Protein AF-A0A7W8A5S2-F1 (afdb_monomer)

Sequence (137 aa):
MKRVAIAGLMVAAGLVSSSSPATADAGGPKYGCAVGDICFYEDSGLTKKISTGQTGNWSGSGTYSATRAVFNNGTMGGFDHVNLTIRYTWENQVMEDTICVHVAEPRKAWLGIARFDFPLDPIRVQWVPADTVGCDV

Organism: NCBI:txid714136

Mean predicted aligned error: 11.17 Å

Solvent-accessible surface area (backbone atoms only — not comparable to full-atom values): 8046 Å² total; per-residue (Å²): 140,84,83,90,86,85,87,79,85,84,81,81,82,78,82,76,80,78,74,72,80,81,66,74,61,39,56,59,65,52,78,90,29,50,64,32,25,31,28,34,9,61,32,67,81,49,79,46,73,70,44,70,45,68,81,59,68,46,73,58,72,72,80,44,56,50,25,11,21,37,39,25,30,35,65,54,92,68,45,44,33,27,44,38,29,34,35,40,76,55,96,93,37,83,46,74,51,74,46,75,32,27,41,18,36,66,90,42,50,70,54,5,49,44,73,45,99,57,64,27,29,49,34,32,38,37,76,37,49,63,86,60,87,81,74,84,128

Structure (mmCIF, N/CA/C/O backbone):
data_AF-A0A7W8A5S2-F1
#
_entry.id   AF-A0A7W8A5S2-F1
#
loop_
_atom_site.group_PDB
_atom_site.id
_atom_site.type_symbol
_atom_site.label_atom_id
_atom_site.label_alt_id
_atom_site.label_comp_id
_atom_site.label_asym_id
_atom_site.label_entity_id
_atom_site.label_seq_id
_atom_site.pdbx_PDB_ins_code
_atom_site.Cartn_x
_atom_site.Cartn_y
_atom_site.Cartn_z
_atom_site.occupancy
_atom_site.B_iso_or_equiv
_atom_site.auth_seq_id
_atom_site.auth_comp_id
_atom_site.auth_asym_id
_atom_site.auth_atom_id
_atom_site.pdbx_PDB_model_num
ATOM 1 N N . MET A 1 1 ? 71.236 8.153 -42.869 1.00 41.09 1 MET A N 1
ATOM 2 C CA . MET A 1 1 ? 70.527 9.179 -42.063 1.00 41.09 1 MET A CA 1
ATOM 3 C C . MET A 1 1 ? 69.293 9.546 -42.882 1.00 41.09 1 MET A C 1
ATOM 5 O O . MET A 1 1 ? 69.484 9.882 -44.032 1.00 41.09 1 MET A O 1
ATOM 9 N N . LYS A 1 2 ? 68.029 9.353 -42.505 1.00 41.25 2 LYS A N 1
ATOM 10 C CA . LYS A 1 2 ? 67.305 9.615 -41.255 1.00 41.25 2 LYS A CA 1
ATOM 11 C C . LYS A 1 2 ? 65.993 8.798 -41.357 1.00 41.25 2 LYS A C 1
ATOM 13 O O . LYS A 1 2 ? 65.378 8.802 -42.418 1.00 41.25 2 LYS A O 1
ATOM 18 N N . ARG A 1 3 ? 65.602 8.059 -40.316 1.00 41.94 3 ARG A N 1
ATOM 19 C CA . ARG A 1 3 ? 64.270 7.426 -40.193 1.00 41.94 3 ARG A CA 1
ATOM 20 C C . ARG A 1 3 ? 63.415 8.260 -39.221 1.00 41.94 3 ARG A C 1
ATOM 22 O O . ARG A 1 3 ? 63.998 8.956 -38.393 1.00 41.94 3 ARG A O 1
ATOM 29 N N . VAL A 1 4 ? 62.094 8.015 -39.248 1.00 43.66 4 VAL A N 1
ATOM 30 C CA . VAL A 1 4 ? 61.073 8.302 -38.198 1.00 43.66 4 VAL A CA 1
ATOM 31 C C . VAL A 1 4 ? 60.447 9.719 -38.306 1.00 43.66 4 VAL A C 1
ATOM 33 O O . VAL A 1 4 ? 61.173 10.663 -38.583 1.00 43.66 4 VAL A O 1
ATOM 36 N N . ALA A 1 5 ? 59.130 9.975 -38.180 1.00 44.97 5 ALA A N 1
ATOM 37 C CA . ALA A 1 5 ? 58.022 9.256 -37.526 1.00 44.97 5 ALA A CA 1
ATOM 38 C C . ALA A 1 5 ? 56.652 9.499 -38.211 1.00 44.97 5 ALA A C 1
ATOM 40 O O . ALA A 1 5 ? 56.378 10.611 -38.653 1.00 44.97 5 ALA A O 1
ATOM 41 N N . ILE A 1 6 ? 55.765 8.497 -38.189 1.00 50.41 6 ILE A N 1
ATOM 42 C CA . ILE A 1 6 ? 54.306 8.654 -38.331 1.00 50.41 6 ILE A CA 1
ATOM 43 C C . ILE A 1 6 ? 53.724 8.309 -36.955 1.00 50.41 6 ILE A C 1
ATOM 45 O O . ILE A 1 6 ? 53.892 7.180 -36.496 1.00 50.41 6 ILE A O 1
ATOM 49 N N . ALA A 1 7 ? 53.106 9.274 -36.272 1.00 48.41 7 ALA A N 1
ATOM 50 C CA . ALA A 1 7 ? 52.432 9.050 -34.993 1.00 48.41 7 ALA A CA 1
ATOM 51 C C . ALA A 1 7 ? 50.953 8.737 -35.255 1.00 48.41 7 ALA A C 1
ATOM 53 O O . ALA A 1 7 ? 50.221 9.561 -35.801 1.00 48.41 7 ALA A O 1
ATOM 54 N N . GLY A 1 8 ? 50.557 7.510 -34.916 1.00 38.78 8 GLY A N 1
ATOM 55 C CA . GLY A 1 8 ? 49.206 6.988 -35.079 1.00 38.78 8 GLY A CA 1
ATOM 56 C C . GLY A 1 8 ? 48.214 7.583 -34.080 1.00 38.78 8 GLY A C 1
ATOM 57 O O . GLY A 1 8 ? 48.516 7.763 -32.902 1.00 38.78 8 GLY A O 1
ATOM 58 N N . LEU A 1 9 ? 47.014 7.857 -34.584 1.00 44.72 9 LEU A N 1
ATOM 59 C CA . LEU A 1 9 ? 45.835 8.274 -33.838 1.00 44.72 9 LEU A CA 1
ATOM 60 C C . LEU A 1 9 ? 45.235 7.040 -33.136 1.00 44.72 9 LEU A C 1
ATOM 62 O O . LEU A 1 9 ? 44.744 6.134 -33.806 1.00 44.72 9 LEU A O 1
ATOM 66 N N . MET A 1 10 ? 45.282 6.977 -31.803 1.00 49.84 10 MET A N 1
ATOM 67 C CA . MET A 1 10 ? 44.541 5.967 -31.039 1.00 49.84 10 MET A CA 1
ATOM 68 C C . MET A 1 10 ? 43.128 6.482 -30.755 1.00 49.84 10 MET A C 1
ATOM 70 O O . MET A 1 10 ? 42.952 7.440 -30.005 1.00 49.84 10 MET A O 1
ATOM 74 N N . VAL A 1 11 ? 42.122 5.840 -31.350 1.00 49.22 11 VAL A N 1
ATOM 75 C CA . VAL A 1 11 ? 40.709 6.025 -30.996 1.00 49.22 11 VAL A CA 1
ATOM 76 C C . VAL A 1 11 ? 40.401 5.079 -29.837 1.00 49.22 11 VAL A C 1
ATOM 78 O O . VAL A 1 11 ? 40.373 3.863 -30.012 1.00 49.22 11 VAL A O 1
ATOM 81 N N . ALA A 1 12 ? 40.200 5.632 -28.642 1.00 48.69 12 ALA A N 1
ATOM 82 C CA . ALA A 1 12 ? 39.713 4.880 -27.493 1.00 48.69 12 ALA A CA 1
ATOM 83 C C . ALA A 1 12 ? 38.215 4.590 -27.684 1.00 48.69 12 ALA A C 1
ATOM 85 O O . ALA A 1 12 ? 37.376 5.477 -27.538 1.00 48.69 12 ALA A O 1
ATOM 86 N N . ALA A 1 13 ? 37.878 3.349 -28.035 1.00 49.62 13 ALA A N 1
ATOM 87 C CA . ALA A 1 13 ? 36.503 2.867 -28.017 1.00 49.62 13 ALA A CA 1
ATOM 88 C C . ALA A 1 13 ? 36.077 2.645 -26.556 1.00 49.62 13 ALA A C 1
ATOM 90 O O . ALA A 1 13 ? 36.429 1.643 -25.936 1.00 49.62 13 ALA A O 1
ATOM 91 N N . GLY A 1 14 ? 35.354 3.614 -25.994 1.00 44.25 14 GLY A N 1
ATOM 92 C CA . GLY A 1 14 ? 34.689 3.470 -24.704 1.00 44.25 14 GLY A CA 1
ATOM 93 C C . GLY A 1 14 ? 33.531 2.482 -24.821 1.00 44.25 14 GLY A C 1
ATOM 94 O O . GLY A 1 14 ? 32.529 2.769 -25.473 1.00 44.25 14 GLY A O 1
ATOM 95 N N . LEU A 1 15 ? 33.669 1.317 -24.191 1.00 46.59 15 LEU A N 1
ATOM 96 C CA . LEU A 1 15 ? 32.566 0.391 -23.953 1.00 46.59 15 LEU A CA 1
ATOM 97 C C . LEU A 1 15 ? 31.647 1.014 -22.895 1.00 46.59 15 LEU A C 1
ATOM 99 O O . LEU A 1 15 ? 31.882 0.888 -21.696 1.00 46.59 15 LEU A O 1
ATOM 103 N N . VAL A 1 16 ? 30.608 1.720 -23.338 1.00 50.06 16 VAL A N 1
ATOM 104 C CA . VAL A 1 16 ? 29.460 2.037 -22.486 1.00 50.06 16 VAL A CA 1
ATOM 105 C C . VAL A 1 16 ? 28.681 0.744 -22.265 1.00 50.06 16 VAL A C 1
ATOM 107 O O . VAL A 1 16 ? 27.930 0.297 -23.128 1.00 50.06 16 VAL A O 1
ATOM 110 N N . SER A 1 17 ? 28.900 0.109 -21.115 1.00 45.59 17 SER A N 1
ATOM 111 C CA . SER A 1 17 ? 28.047 -0.973 -20.630 1.00 45.59 17 SER A CA 1
ATOM 112 C C . SER A 1 17 ? 26.656 -0.404 -20.357 1.00 45.59 17 SER A C 1
ATOM 114 O O . SER A 1 17 ? 26.400 0.162 -19.298 1.00 45.59 17 SER A O 1
ATOM 116 N N . SER A 1 18 ? 25.753 -0.532 -21.325 1.00 44.47 18 SER A N 1
ATOM 117 C CA . SER A 1 18 ? 24.321 -0.321 -21.145 1.00 44.47 18 SER A CA 1
ATOM 118 C C . SER A 1 18 ? 23.756 -1.473 -20.314 1.00 44.47 18 SER A C 1
ATOM 120 O O . SER A 1 18 ? 23.190 -2.433 -20.836 1.00 44.47 18 SER A O 1
ATOM 122 N N . SER A 1 19 ? 23.926 -1.404 -18.993 1.00 44.34 19 SER A N 1
ATOM 123 C CA . SER A 1 19 ? 23.141 -2.230 -18.080 1.00 44.34 19 SER A CA 1
ATOM 124 C C . SER A 1 19 ? 21.678 -1.845 -18.271 1.00 44.34 19 SER A C 1
ATOM 126 O O . SER A 1 19 ? 21.259 -0.757 -17.879 1.00 44.34 19 SER A O 1
ATOM 128 N N . SER A 1 20 ? 20.913 -2.711 -18.935 1.00 38.09 20 SER A N 1
ATOM 129 C CA . SER A 1 20 ? 19.458 -2.580 -18.971 1.00 38.09 20 SER A CA 1
ATOM 130 C C . SER A 1 20 ? 18.965 -2.553 -17.522 1.00 38.09 20 SER A C 1
ATOM 132 O O . SER A 1 20 ? 19.416 -3.402 -16.746 1.00 38.09 20 SER A O 1
ATOM 134 N N . PRO A 1 21 ? 18.101 -1.602 -17.118 1.00 43.72 21 PRO A N 1
ATOM 135 C CA . PRO A 1 21 ? 17.512 -1.656 -15.792 1.00 43.72 21 PRO A CA 1
ATOM 136 C C . PRO A 1 21 ? 16.778 -2.989 -15.697 1.00 43.72 21 PRO A C 1
ATOM 138 O O . PRO A 1 21 ? 15.916 -3.292 -16.524 1.00 43.72 21 PRO A O 1
ATOM 141 N N . ALA A 1 22 ? 17.182 -3.821 -14.741 1.00 43.78 22 ALA A N 1
ATOM 142 C CA . ALA A 1 22 ? 16.455 -5.032 -14.424 1.00 43.78 22 ALA A CA 1
ATOM 143 C C . ALA A 1 22 ? 15.068 -4.592 -13.954 1.00 43.78 22 ALA A C 1
ATOM 145 O O . ALA A 1 22 ? 14.896 -4.143 -12.825 1.00 43.78 22 ALA A O 1
ATOM 146 N N . THR A 1 23 ? 14.076 -4.656 -14.837 1.00 50.50 23 THR A N 1
ATOM 147 C CA . THR A 1 23 ? 12.683 -4.587 -14.420 1.00 50.50 23 THR A CA 1
ATOM 148 C C . THR A 1 23 ? 12.451 -5.810 -13.554 1.00 50.50 23 THR A C 1
ATOM 150 O O . THR A 1 23 ? 12.497 -6.934 -14.057 1.00 50.50 23 THR A O 1
ATOM 153 N N . ALA A 1 24 ? 12.287 -5.597 -12.249 1.00 52.16 24 ALA A N 1
ATOM 154 C CA . ALA A 1 24 ? 11.815 -6.626 -11.343 1.00 52.16 24 ALA A CA 1
ATOM 155 C C . ALA A 1 24 ? 10.491 -7.155 -11.911 1.00 52.16 24 ALA A C 1
ATOM 157 O O . ALA A 1 24 ? 9.485 -6.450 -11.933 1.00 52.16 24 ALA A O 1
ATOM 158 N N . ASP A 1 25 ? 10.524 -8.365 -12.464 1.00 51.75 25 ASP A N 1
ATOM 159 C CA . ASP A 1 25 ? 9.326 -9.071 -12.896 1.00 51.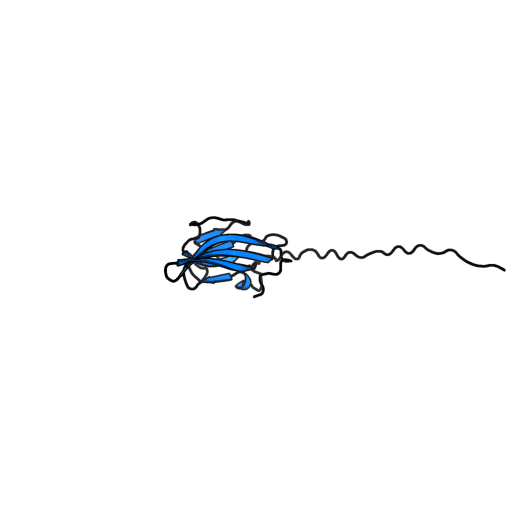75 25 ASP A CA 1
ATOM 160 C C . ASP A 1 25 ? 8.514 -9.345 -11.629 1.00 51.75 25 ASP A C 1
ATOM 162 O O . ASP A 1 25 ? 8.929 -10.148 -10.795 1.00 51.75 25 ASP A O 1
ATOM 166 N N . ALA A 1 26 ? 7.417 -8.620 -11.410 1.00 56.50 26 ALA A N 1
ATOM 167 C CA . ALA A 1 26 ? 6.508 -8.925 -10.314 1.00 56.50 26 ALA A CA 1
ATOM 168 C C . ALA A 1 26 ? 5.936 -10.317 -10.594 1.00 56.50 26 ALA A C 1
ATOM 170 O O . ALA A 1 26 ? 5.205 -10.517 -11.563 1.00 56.50 26 ALA A O 1
ATOM 171 N N . GLY A 1 27 ? 6.354 -11.309 -9.806 1.00 63.84 27 GLY A N 1
ATOM 172 C CA . GLY A 1 27 ? 6.099 -12.716 -10.105 1.00 63.84 27 GLY A CA 1
ATOM 173 C C . GLY A 1 27 ? 4.615 -13.070 -10.034 1.00 63.84 27 GLY A C 1
ATOM 174 O O . GLY A 1 27 ? 4.170 -13.571 -9.009 1.00 63.84 27 GLY A O 1
ATOM 175 N N . GLY A 1 28 ? 3.877 -12.859 -11.124 1.00 78.75 28 GLY A N 1
ATOM 176 C CA . GLY A 1 28 ? 2.462 -13.191 -11.289 1.00 78.75 28 GLY A CA 1
ATOM 177 C C . GLY A 1 28 ? 1.500 -12.558 -10.265 1.00 78.75 28 GLY A C 1
ATOM 178 O O . GLY A 1 28 ? 1.902 -11.839 -9.348 1.00 78.75 28 GLY A O 1
ATOM 179 N N . PRO A 1 29 ? 0.186 -12.814 -10.398 1.00 86.44 29 PRO A N 1
ATOM 180 C CA . PRO A 1 29 ? -0.785 -12.422 -9.382 1.00 86.44 29 PRO A CA 1
ATOM 181 C C . PRO A 1 29 ? -0.547 -13.165 -8.059 1.00 86.44 29 PRO A C 1
ATOM 183 O O . PRO A 1 29 ? -0.413 -14.392 -8.047 1.00 86.44 29 PRO A O 1
ATOM 186 N N . LYS A 1 30 ? -0.548 -12.445 -6.932 1.00 88.88 30 LYS A N 1
ATOM 187 C CA . LYS A 1 30 ? -0.430 -13.022 -5.578 1.00 88.88 30 LYS A CA 1
ATOM 188 C C . LYS A 1 30 ? -1.432 -12.375 -4.633 1.00 88.88 30 LYS A C 1
ATOM 190 O O . LYS A 1 30 ? -1.713 -11.190 -4.753 1.00 88.88 30 LYS A O 1
ATOM 195 N N . TYR A 1 31 ? -1.988 -13.158 -3.707 1.00 91.06 31 TYR A N 1
ATOM 196 C CA . TYR A 1 31 ? -2.977 -12.689 -2.718 1.00 91.06 31 TYR A CA 1
ATOM 197 C C . TYR A 1 31 ? -4.230 -12.035 -3.338 1.00 91.06 31 TYR A C 1
ATOM 199 O O . TYR A 1 31 ? -4.863 -11.167 -2.750 1.00 91.06 31 TYR A O 1
ATOM 207 N N . GLY A 1 32 ? -4.587 -12.419 -4.569 1.00 89.75 32 GLY A N 1
ATOM 208 C CA . GLY A 1 32 ? -5.667 -11.764 -5.316 1.00 89.75 32 GLY A CA 1
ATOM 209 C C . GLY A 1 32 ? -5.320 -10.352 -5.808 1.00 89.75 32 GLY A C 1
ATOM 210 O O . GLY A 1 32 ? -6.213 -9.629 -6.255 1.00 89.75 32 GLY A O 1
ATOM 211 N N . CYS A 1 33 ? -4.049 -9.955 -5.743 1.00 90.31 33 CYS A N 1
ATOM 212 C CA . CYS A 1 33 ? -3.513 -8.727 -6.314 1.00 90.31 33 CYS A CA 1
ATOM 213 C C . CYS A 1 33 ? -2.967 -8.985 -7.717 1.00 90.31 33 CYS A C 1
ATOM 215 O O . CYS A 1 33 ? -2.134 -9.880 -7.896 1.00 90.31 33 CYS A O 1
ATOM 217 N N . ALA A 1 34 ? -3.445 -8.238 -8.714 1.00 89.00 34 ALA A N 1
ATOM 218 C CA . ALA A 1 34 ? -2.950 -8.375 -10.078 1.00 89.00 34 ALA A CA 1
ATOM 219 C C . ALA A 1 34 ? -1.527 -7.815 -10.191 1.00 89.00 34 ALA A C 1
ATOM 221 O O . 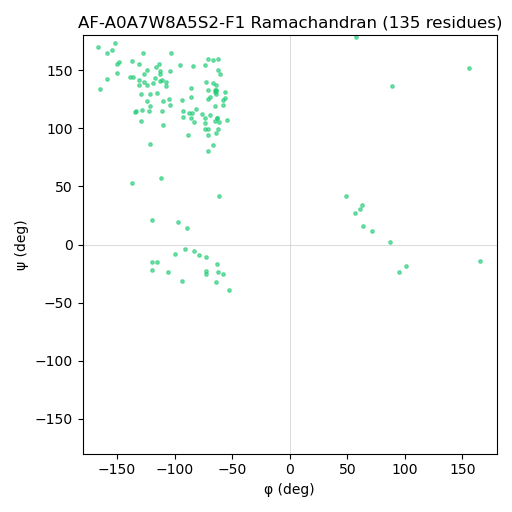ALA A 1 34 ? -1.070 -7.054 -9.339 1.00 89.00 34 ALA A O 1
ATOM 222 N N . VAL A 1 35 ? -0.804 -8.236 -11.226 1.00 85.31 35 VAL A N 1
ATOM 223 C CA . VAL A 1 35 ? 0.490 -7.628 -11.558 1.00 85.31 35 VAL A CA 1
ATOM 224 C C . VAL A 1 35 ? 0.245 -6.177 -11.963 1.00 85.31 35 VAL A C 1
ATOM 226 O O . VAL A 1 35 ? -0.631 -5.917 -12.784 1.00 85.31 35 VAL A O 1
ATOM 229 N N . GLY A 1 36 ? 1.009 -5.253 -11.385 1.00 84.19 36 GLY A N 1
ATOM 230 C CA . GLY A 1 36 ? 0.849 -3.814 -11.586 1.00 84.19 36 GLY A CA 1
ATOM 231 C C . GLY A 1 36 ? 0.120 -3.103 -10.441 1.00 84.19 36 GLY A C 1
ATOM 232 O O . GLY A 1 36 ? 0.320 -1.905 -10.261 1.00 84.19 36 GLY A O 1
ATOM 233 N N . ASP A 1 37 ? -0.610 -3.818 -9.587 1.00 89.06 37 ASP A N 1
ATOM 234 C CA . ASP A 1 37 ? -1.431 -3.188 -8.551 1.00 89.06 37 ASP A CA 1
ATOM 235 C C . ASP A 1 37 ? -0.733 -3.077 -7.190 1.00 89.06 37 ASP A C 1
ATOM 237 O O . ASP A 1 37 ? 0.085 -3.910 -6.793 1.00 89.06 37 ASP A O 1
ATOM 241 N N . ILE A 1 38 ? -1.170 -2.089 -6.408 1.00 91.56 38 ILE A N 1
ATOM 242 C CA . ILE A 1 38 ? -0.964 -2.063 -4.957 1.00 91.56 38 ILE A CA 1
ATOM 243 C C . ILE A 1 38 ? -2.290 -2.431 -4.307 1.00 91.56 38 ILE A C 1
ATOM 245 O O . ILE A 1 38 ? -3.288 -1.749 -4.503 1.00 91.56 38 ILE A O 1
ATOM 249 N N . CYS A 1 39 ? -2.337 -3.498 -3.526 1.00 92.62 39 CYS A N 1
ATOM 250 C CA . CYS A 1 39 ? -3.580 -3.982 -2.936 1.00 92.62 39 CYS A CA 1
ATOM 251 C C . CYS A 1 39 ? -3.643 -3.706 -1.442 1.00 92.62 39 CYS A C 1
ATOM 253 O O . CYS A 1 39 ? -2.661 -3.899 -0.729 1.00 92.62 39 CYS A O 1
ATOM 255 N N . PHE A 1 40 ? -4.824 -3.312 -0.979 1.00 93.62 40 PHE A N 1
ATOM 256 C CA . PHE A 1 40 ? -5.115 -3.006 0.418 1.00 93.62 40 PHE A CA 1
ATOM 257 C C . PHE A 1 40 ? -6.080 -4.050 0.974 1.00 93.62 40 PHE A C 1
ATOM 259 O O . PHE A 1 40 ? -7.007 -4.472 0.273 1.00 93.62 40 PHE A O 1
ATOM 266 N N . TYR A 1 41 ? -5.876 -4.460 2.223 1.00 95.25 41 TYR A N 1
ATOM 267 C CA . TYR A 1 41 ? -6.618 -5.553 2.855 1.00 95.25 41 TYR A CA 1
ATOM 268 C C . TYR A 1 41 ? -7.148 -5.137 4.227 1.00 95.25 41 TYR A C 1
ATOM 270 O O . TYR A 1 41 ? -6.444 -4.461 4.977 1.00 95.25 41 TYR A O 1
ATOM 278 N N . GLU A 1 42 ? -8.361 -5.578 4.574 1.00 93.88 42 GLU A N 1
ATOM 279 C CA . GLU A 1 42 ? -8.950 -5.369 5.912 1.00 93.88 42 GLU A CA 1
ATOM 280 C C . GLU A 1 42 ? -8.413 -6.352 6.964 1.00 93.88 42 GLU A C 1
ATOM 282 O O . GLU A 1 42 ? -8.687 -6.196 8.152 1.00 93.88 42 GLU A O 1
ATOM 287 N N . ASP A 1 43 ? -7.650 -7.368 6.548 1.00 94.12 43 ASP A N 1
ATOM 288 C CA . ASP A 1 43 ? -7.000 -8.351 7.410 1.00 94.12 43 ASP A CA 1
ATOM 289 C C . ASP A 1 43 ? -5.484 -8.398 7.174 1.00 94.12 43 ASP A C 1
ATOM 291 O O . ASP A 1 43 ? -4.990 -8.191 6.067 1.00 94.12 43 ASP A O 1
ATOM 295 N N . SER A 1 44 ? -4.722 -8.734 8.217 1.00 93.06 44 SER A N 1
ATOM 296 C CA . SER A 1 44 ? -3.263 -8.887 8.124 1.00 93.06 44 SER A CA 1
ATOM 297 C C . SER A 1 44 ? -2.822 -10.162 7.381 1.00 93.06 44 SER A C 1
ATOM 299 O O . SER A 1 44 ? -1.640 -10.322 7.051 1.00 93.06 44 SER A O 1
ATOM 301 N N . GLY A 1 45 ? -3.765 -11.070 7.107 1.00 93.56 45 GLY A N 1
ATOM 302 C CA . GLY A 1 45 ? -3.563 -12.330 6.395 1.00 93.56 45 GLY A CA 1
ATOM 303 C C . GLY A 1 45 ? -3.587 -12.213 4.870 1.00 93.56 45 GLY A C 1
ATOM 304 O O . GLY A 1 45 ? -3.268 -13.198 4.207 1.00 93.56 45 GLY A O 1
ATOM 305 N N . LEU A 1 46 ? -3.898 -11.032 4.315 1.00 93.25 46 LEU A N 1
ATOM 306 C CA . LEU A 1 46 ? -3.994 -10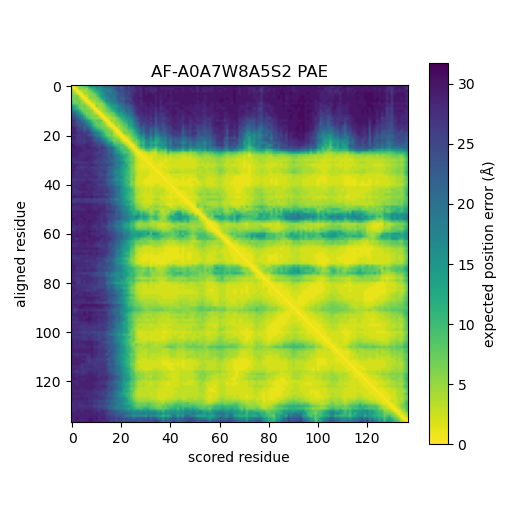.779 2.869 1.00 93.25 46 LEU A CA 1
ATOM 307 C C . LEU A 1 46 ? -5.098 -11.608 2.184 1.00 93.25 46 LEU A C 1
ATOM 309 O O . LEU A 1 46 ? -4.943 -12.044 1.042 1.00 93.25 46 LEU A O 1
ATOM 313 N N . THR A 1 47 ? -6.206 -11.866 2.884 1.00 92.50 47 THR A N 1
ATOM 314 C CA . THR A 1 47 ? -7.300 -12.717 2.378 1.00 92.50 47 THR A CA 1
ATOM 315 C C . THR A 1 47 ? -8.536 -11.929 1.957 1.00 92.50 47 THR A C 1
ATOM 317 O O . THR A 1 47 ? -9.301 -12.384 1.107 1.00 92.50 47 THR A O 1
ATOM 320 N N . LYS A 1 48 ? -8.718 -10.727 2.504 1.00 91.06 48 LYS A N 1
ATOM 321 C CA . LYS A 1 48 ? -9.870 -9.859 2.285 1.00 91.06 48 LYS A CA 1
ATOM 322 C C . LYS A 1 48 ? -9.425 -8.516 1.724 1.00 91.06 48 LYS A C 1
ATOM 324 O O . LYS A 1 48 ? -9.171 -7.549 2.442 1.00 91.06 48 LYS A O 1
ATOM 329 N N . LYS A 1 49 ? -9.301 -8.479 0.400 1.00 90.50 49 LYS A N 1
ATOM 330 C CA . LYS A 1 49 ? -8.930 -7.271 -0.336 1.00 90.50 49 LYS A CA 1
ATOM 331 C C . LYS A 1 49 ? -10.084 -6.268 -0.303 1.00 90.50 49 LYS A C 1
ATOM 333 O O . LYS A 1 49 ? -11.186 -6.599 -0.732 1.00 90.50 49 LYS A O 1
ATOM 338 N N . ILE A 1 50 ? -9.811 -5.050 0.154 1.00 86.06 50 ILE A N 1
ATOM 339 C CA . ILE A 1 50 ? -10.781 -3.945 0.180 1.00 86.06 50 ILE A CA 1
ATOM 340 C C . ILE A 1 50 ? -10.689 -3.070 -1.067 1.00 86.06 50 ILE A C 1
ATOM 342 O O . ILE A 1 50 ? -11.697 -2.530 -1.510 1.00 86.06 50 ILE A O 1
ATOM 346 N N . SER A 1 51 ? -9.497 -2.936 -1.655 1.00 81.75 51 SER A N 1
ATOM 347 C CA . SER A 1 51 ? -9.307 -2.108 -2.845 1.00 81.75 51 SER A CA 1
ATOM 348 C C . SER A 1 51 ? -7.959 -2.364 -3.528 1.00 81.75 51 SER A C 1
ATOM 350 O O . SER A 1 51 ? -7.074 -3.037 -2.989 1.00 81.75 51 SER A O 1
ATOM 352 N N . THR A 1 52 ? -7.814 -1.797 -4.722 1.00 78.62 52 THR A N 1
ATOM 353 C CA . THR A 1 52 ? -6.593 -1.753 -5.532 1.00 78.62 52 THR A CA 1
ATOM 354 C C . THR A 1 52 ? -6.224 -0.294 -5.789 1.00 78.62 52 THR A C 1
ATOM 356 O O . THR A 1 52 ? -6.996 0.447 -6.396 1.00 78.62 52 THR A O 1
ATOM 359 N N . GLY A 1 53 ? -5.046 0.122 -5.336 1.00 65.94 53 GLY A N 1
ATOM 360 C CA . GLY A 1 53 ? -4.391 1.346 -5.770 1.00 65.94 53 GLY A CA 1
ATOM 361 C C . GLY A 1 53 ? -3.887 1.184 -7.199 1.00 65.94 53 GLY A C 1
ATOM 362 O O . GLY A 1 53 ? -3.280 0.168 -7.538 1.00 65.94 53 GLY A O 1
ATOM 363 N N . GLN A 1 54 ? -4.163 2.189 -8.029 1.00 65.44 54 GLN A N 1
ATOM 364 C CA . GLN A 1 54 ? -3.704 2.235 -9.415 1.00 65.44 54 GLN A CA 1
ATOM 365 C C . GLN A 1 54 ? -2.167 2.266 -9.490 1.00 65.44 54 GLN A C 1
ATOM 367 O O . GLN A 1 54 ? -1.499 2.666 -8.536 1.00 65.44 54 GLN A O 1
ATOM 372 N N . THR A 1 55 ? -1.628 1.891 -10.654 1.00 67.06 55 THR A N 1
ATOM 373 C CA . THR A 1 55 ? -0.209 1.893 -11.074 1.00 67.06 55 THR A CA 1
ATOM 374 C C . THR A 1 55 ? 0.435 3.295 -11.089 1.00 67.06 55 THR A C 1
ATOM 376 O O . THR A 1 55 ? 1.122 3.657 -12.039 1.00 67.06 55 THR A O 1
ATOM 379 N N . GLY A 1 56 ? 0.178 4.146 -10.098 1.00 74.81 56 GLY A N 1
ATOM 380 C CA . GLY A 1 56 ? 0.529 5.560 -10.125 1.00 74.81 56 GLY A CA 1
ATOM 381 C C . GLY A 1 56 ? 0.598 6.188 -8.742 1.00 74.81 56 GLY A C 1
ATOM 382 O O . GLY A 1 56 ? 0.097 5.640 -7.760 1.00 74.81 56 GLY A O 1
ATOM 383 N N . ASN A 1 57 ? 1.215 7.366 -8.684 1.00 84.56 57 ASN A N 1
ATOM 384 C CA . ASN A 1 57 ? 1.151 8.208 -7.496 1.00 84.56 57 ASN A CA 1
ATOM 385 C C . ASN A 1 57 ? -0.291 8.648 -7.273 1.00 84.56 57 ASN A C 1
ATOM 387 O O . ASN A 1 57 ? -0.973 9.053 -8.217 1.00 84.56 57 ASN A O 1
ATOM 391 N N . TRP A 1 58 ? -0.739 8.621 -6.027 1.00 86.81 58 TRP A N 1
ATOM 392 C CA . TRP A 1 58 ? -2.057 9.126 -5.674 1.00 86.81 58 TRP A CA 1
ATOM 393 C C . TRP A 1 58 ? -2.061 9.712 -4.268 1.00 86.81 58 TRP A C 1
ATOM 395 O O . TRP A 1 58 ? -1.238 9.364 -3.423 1.00 86.81 58 TRP A O 1
ATOM 405 N N . SER A 1 59 ? -3.015 10.604 -4.020 1.00 85.31 59 SER A N 1
ATOM 406 C CA . SER A 1 59 ? -3.341 11.129 -2.698 1.00 85.31 59 SER A CA 1
ATOM 407 C C . SER A 1 59 ? -4.861 11.220 -2.540 1.00 85.31 59 SER A C 1
ATOM 409 O O . SER A 1 59 ? -5.580 11.481 -3.503 1.00 85.31 59 SER A O 1
ATOM 411 N N . GLY A 1 60 ? -5.363 10.953 -1.337 1.00 76.00 60 GLY A N 1
ATOM 412 C CA . GLY A 1 60 ? -6.796 10.960 -1.031 1.00 76.00 60 GLY A CA 1
ATOM 413 C C . GLY A 1 60 ? -7.135 10.077 0.167 1.00 76.00 60 GLY A C 1
ATOM 414 O O . GLY A 1 60 ? -6.436 9.116 0.443 1.00 76.00 60 GLY A O 1
ATOM 415 N N . SER A 1 61 ? -8.202 10.390 0.899 1.00 70.88 61 SER A N 1
ATOM 416 C CA . SER A 1 61 ? -8.612 9.647 2.102 1.00 70.88 61 SER A CA 1
ATOM 417 C C . SER A 1 61 ? -9.940 8.916 1.908 1.00 70.88 61 SER A C 1
ATOM 419 O O . SER A 1 61 ? -10.778 9.352 1.122 1.00 70.88 61 SER A O 1
ATOM 421 N N . GLY A 1 62 ? -10.170 7.851 2.681 1.00 68.19 62 GLY A N 1
ATOM 422 C CA . GLY A 1 62 ? -11.480 7.198 2.822 1.00 68.19 62 GLY A CA 1
ATOM 423 C C . GLY A 1 62 ? -11.730 5.996 1.905 1.00 68.19 62 GLY A C 1
ATOM 424 O O . GLY A 1 62 ? -12.507 5.119 2.264 1.00 68.19 62 GLY A O 1
ATOM 425 N N . THR A 1 63 ? -11.042 5.889 0.764 1.00 74.56 63 THR A N 1
ATOM 426 C CA . THR A 1 63 ? -11.181 4.734 -0.154 1.00 74.56 63 THR A CA 1
ATOM 427 C C . THR A 1 63 ? -10.540 3.455 0.392 1.00 74.56 63 THR A C 1
ATOM 429 O O . THR A 1 63 ? -10.933 2.351 0.026 1.00 74.56 63 THR A O 1
ATOM 432 N N . TYR A 1 64 ? -9.545 3.602 1.263 1.00 82.81 64 TYR A N 1
ATOM 433 C CA . TYR A 1 64 ? -8.711 2.508 1.764 1.00 82.81 64 TYR A CA 1
ATOM 434 C C . TYR A 1 64 ? -8.817 2.365 3.287 1.00 82.81 64 TYR A C 1
ATOM 436 O O . TYR A 1 64 ? -7.913 1.837 3.930 1.00 82.81 64 TYR A O 1
ATOM 444 N N . SER A 1 65 ? -9.894 2.879 3.882 1.00 86.06 65 SER A N 1
ATOM 445 C CA . SER A 1 65 ? -10.034 2.901 5.333 1.00 86.06 65 SER A CA 1
ATOM 446 C C . SER A 1 65 ? -10.072 1.511 5.951 1.00 86.06 65 SER A C 1
ATOM 448 O O . SER A 1 65 ? -10.518 0.544 5.337 1.00 86.06 65 SER A O 1
ATOM 450 N N . ALA A 1 66 ? -9.592 1.434 7.190 1.00 90.12 66 ALA A N 1
ATOM 451 C CA . ALA A 1 66 ? -9.423 0.188 7.929 1.00 90.12 66 ALA A CA 1
ATOM 452 C C . ALA A 1 66 ? -8.457 -0.828 7.284 1.00 90.12 66 ALA A C 1
ATOM 454 O O . ALA A 1 66 ? -8.586 -2.038 7.486 1.00 90.12 66 ALA A O 1
ATOM 455 N N . THR A 1 67 ? -7.442 -0.341 6.564 1.00 93.94 67 THR A N 1
ATOM 456 C CA . THR A 1 67 ? -6.358 -1.180 6.041 1.00 93.94 67 THR A CA 1
ATOM 457 C C . THR A 1 67 ? -5.551 -1.786 7.190 1.00 93.94 67 THR A C 1
ATOM 459 O O . THR A 1 67 ? -5.073 -1.072 8.070 1.00 93.94 67 THR A O 1
ATOM 462 N N . ARG A 1 68 ? -5.341 -3.104 7.149 1.00 95.44 68 ARG A 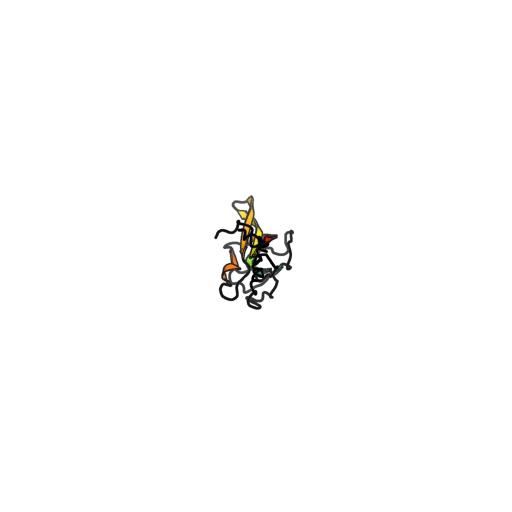N 1
ATOM 463 C CA . ARG A 1 68 ? -4.461 -3.862 8.057 1.00 95.44 68 ARG A CA 1
ATOM 464 C C . ARG A 1 68 ? -3.263 -4.500 7.364 1.00 95.44 68 ARG A C 1
ATOM 466 O O . ARG A 1 68 ? -2.313 -4.905 8.033 1.00 95.44 68 ARG A O 1
ATOM 473 N N . ALA A 1 69 ? -3.291 -4.590 6.040 1.00 96.19 69 ALA A N 1
ATOM 474 C CA . ALA A 1 69 ? -2.122 -4.954 5.261 1.00 96.19 69 ALA A CA 1
ATOM 475 C C . ALA A 1 69 ? -2.146 -4.323 3.873 1.00 96.19 69 ALA A C 1
ATOM 477 O O . ALA A 1 69 ? -3.207 -4.031 3.317 1.00 96.19 69 ALA A O 1
ATOM 478 N N . VAL A 1 70 ? -0.953 -4.163 3.310 1.00 94.81 70 VAL A N 1
ATOM 479 C CA . VAL A 1 70 ? -0.731 -3.727 1.934 1.00 94.81 70 VAL A CA 1
ATOM 480 C C . VAL A 1 70 ? 0.169 -4.730 1.244 1.00 94.81 70 VAL A C 1
ATOM 482 O O . VAL A 1 70 ? 1.126 -5.218 1.844 1.00 94.81 70 VAL A O 1
ATOM 485 N N . PHE A 1 71 ? -0.140 -5.029 -0.014 1.00 94.69 71 PHE A N 1
ATOM 486 C CA . PHE A 1 71 ? 0.733 -5.789 -0.893 1.00 94.69 71 PHE A CA 1
ATOM 487 C C . PHE A 1 71 ? 1.046 -4.982 -2.149 1.00 94.69 71 PHE A C 1
ATOM 489 O O . PHE A 1 71 ? 0.147 -4.703 -2.941 1.00 94.69 71 PHE A O 1
ATOM 496 N N . ASN A 1 72 ? 2.309 -4.616 -2.334 1.00 93.25 72 ASN A N 1
ATOM 497 C CA . ASN A 1 72 ? 2.787 -3.952 -3.537 1.00 93.25 72 ASN A CA 1
ATOM 498 C C . ASN A 1 72 ? 3.211 -5.009 -4.568 1.00 93.25 72 ASN A C 1
ATOM 500 O O . ASN A 1 72 ? 4.340 -5.497 -4.557 1.00 93.25 72 ASN A O 1
ATOM 504 N N . ASN A 1 73 ? 2.285 -5.356 -5.463 1.00 90.62 73 ASN A N 1
ATOM 505 C CA . ASN A 1 73 ? 2.568 -6.140 -6.668 1.00 90.62 73 ASN A CA 1
ATOM 506 C C . ASN A 1 73 ? 2.752 -5.233 -7.892 1.00 90.62 73 ASN A C 1
ATOM 508 O O . ASN A 1 73 ? 2.567 -5.664 -9.035 1.00 90.62 73 ASN A O 1
ATOM 512 N N . GLY A 1 74 ? 3.022 -3.953 -7.641 1.00 83.31 74 GLY A N 1
ATOM 513 C CA . GLY A 1 74 ? 3.092 -2.933 -8.656 1.00 83.31 74 GLY A CA 1
ATOM 514 C C . GLY A 1 74 ? 4.356 -3.045 -9.483 1.00 83.31 74 GLY A C 1
ATOM 515 O O . GLY A 1 74 ? 5.378 -3.557 -9.039 1.00 83.31 74 GLY A O 1
ATOM 516 N N . THR A 1 75 ? 4.287 -2.545 -10.709 1.00 77.94 75 THR A N 1
ATOM 517 C CA . THR A 1 75 ? 5.437 -2.487 -11.609 1.00 77.94 75 THR A CA 1
ATOM 518 C C . THR A 1 75 ? 5.475 -1.116 -12.253 1.00 77.94 75 THR A C 1
ATOM 520 O O . THR A 1 75 ? 4.593 -0.774 -13.041 1.00 77.94 75 THR A O 1
ATOM 523 N N . MET A 1 76 ? 6.505 -0.339 -11.943 1.00 73.75 76 MET A N 1
ATOM 524 C CA . MET A 1 76 ? 6.786 0.925 -12.608 1.00 73.75 76 MET A CA 1
ATOM 525 C C . MET A 1 76 ? 8.276 0.936 -12.940 1.00 73.75 76 MET A C 1
ATOM 527 O O . MET A 1 76 ? 9.115 0.835 -12.052 1.00 73.75 76 MET A O 1
ATOM 531 N N . GLY A 1 77 ? 8.617 0.940 -14.231 1.00 78.75 77 GLY A N 1
ATOM 532 C CA . GLY A 1 77 ? 10.003 0.772 -14.676 1.00 78.75 77 GLY A CA 1
ATOM 533 C C . GLY A 1 77 ? 10.933 1.820 -14.061 1.00 78.75 77 GLY A C 1
ATOM 534 O O . GLY A 1 77 ? 10.667 3.012 -14.178 1.00 78.75 77 GLY A O 1
ATOM 535 N N . GLY A 1 78 ? 12.015 1.370 -13.419 1.00 79.88 78 GLY A N 1
ATOM 536 C CA . GLY A 1 78 ? 12.967 2.240 -12.718 1.00 79.88 78 GLY A CA 1
ATOM 537 C C . GLY A 1 78 ? 12.613 2.555 -11.259 1.00 79.88 78 GLY A C 1
ATOM 538 O O . GLY A 1 78 ? 13.364 3.285 -10.622 1.00 79.88 78 GLY A O 1
ATOM 539 N N . PHE A 1 79 ? 11.524 1.999 -10.724 1.00 85.81 79 PHE A N 1
ATOM 540 C CA . PHE A 1 79 ? 11.096 2.154 -9.332 1.00 85.81 79 PHE A CA 1
ATOM 541 C C . PHE A 1 79 ? 11.207 0.823 -8.579 1.00 85.81 79 PHE A C 1
ATOM 543 O O . PHE A 1 79 ? 10.993 -0.239 -9.167 1.00 85.81 79 PHE A O 1
ATOM 550 N N . ASP A 1 80 ? 11.526 0.871 -7.288 1.00 85.94 80 ASP A N 1
ATOM 551 C CA . ASP A 1 80 ? 11.727 -0.314 -6.440 1.00 85.94 80 ASP A CA 1
ATOM 552 C C . ASP A 1 80 ? 10.760 -0.384 -5.248 1.00 85.94 80 ASP A C 1
ATOM 554 O O . ASP A 1 80 ? 10.508 -1.475 -4.732 1.00 85.94 80 ASP A O 1
ATOM 558 N N . HIS A 1 81 ? 10.187 0.742 -4.820 1.00 90.12 81 HIS A N 1
ATOM 559 C CA . HIS A 1 81 ? 9.228 0.794 -3.721 1.00 90.12 81 HIS A CA 1
ATOM 560 C C . HIS A 1 81 ? 8.241 1.956 -3.854 1.00 90.12 81 HIS A C 1
ATOM 562 O O . HIS A 1 81 ? 8.336 2.820 -4.731 1.00 90.12 81 HIS A O 1
ATOM 568 N N . VAL A 1 82 ? 7.267 1.964 -2.946 1.00 90.94 82 VAL A N 1
ATOM 569 C CA . VAL A 1 82 ? 6.422 3.126 -2.695 1.00 90.94 82 VAL A CA 1
ATOM 570 C C . VAL A 1 82 ? 6.610 3.638 -1.278 1.00 90.94 82 VAL A C 1
ATOM 572 O O . VAL A 1 82 ? 6.703 2.853 -0.335 1.00 90.94 82 VAL A O 1
ATOM 575 N N . ASN A 1 83 ? 6.567 4.958 -1.137 1.00 92.81 83 ASN A N 1
ATOM 576 C CA . ASN A 1 83 ? 6.311 5.629 0.123 1.00 92.81 83 ASN A CA 1
ATOM 577 C C . ASN A 1 83 ? 4.798 5.686 0.325 1.00 92.81 83 ASN A C 1
ATOM 579 O O . ASN A 1 83 ? 4.085 6.446 -0.341 1.00 92.81 83 ASN A O 1
ATOM 583 N N . LEU A 1 84 ? 4.311 4.843 1.226 1.00 92.50 84 LEU A N 1
ATOM 584 C CA . LEU A 1 84 ? 2.923 4.792 1.645 1.00 92.50 84 LEU A CA 1
ATOM 585 C C . LEU A 1 84 ? 2.748 5.688 2.870 1.00 92.50 84 LEU A C 1
ATOM 587 O O . LEU A 1 84 ? 3.199 5.344 3.961 1.00 92.50 84 LEU A O 1
ATOM 591 N N . THR A 1 85 ? 2.063 6.817 2.711 1.00 93.75 85 THR A N 1
ATOM 592 C CA . THR A 1 85 ? 1.650 7.621 3.864 1.00 93.75 85 THR A CA 1
ATOM 593 C C . THR A 1 85 ? 0.326 7.100 4.406 1.00 93.75 85 THR A C 1
ATOM 595 O O . THR A 1 85 ? -0.667 6.992 3.678 1.00 93.75 85 THR A O 1
ATOM 598 N N . ILE A 1 86 ? 0.323 6.818 5.700 1.00 93.56 86 ILE A N 1
ATOM 599 C CA . ILE A 1 86 ? -0.801 6.329 6.487 1.00 93.56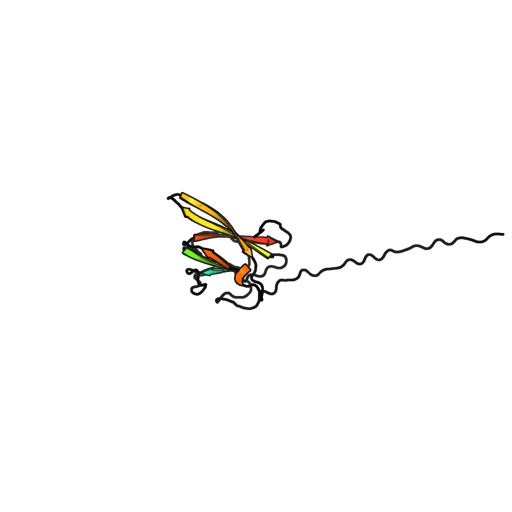 86 ILE A CA 1
ATOM 600 C C . ILE A 1 86 ? -1.228 7.389 7.495 1.00 93.56 86 ILE A C 1
ATOM 602 O O . ILE A 1 86 ? -0.410 8.154 8.001 1.00 93.56 86 ILE A O 1
ATOM 606 N N . ARG A 1 87 ? -2.517 7.402 7.810 1.00 94.44 87 ARG A N 1
ATOM 607 C CA . ARG A 1 87 ? -3.108 8.180 8.890 1.00 94.44 87 ARG A CA 1
ATOM 608 C C . ARG A 1 87 ? -3.747 7.237 9.897 1.00 94.44 87 ARG A C 1
ATOM 610 O O . ARG A 1 87 ? -4.382 6.255 9.514 1.00 94.44 87 ARG A O 1
ATOM 617 N N . TYR A 1 88 ? -3.581 7.534 11.179 1.00 91.88 88 TYR A N 1
ATOM 618 C CA . TYR A 1 88 ? -4.164 6.746 12.262 1.00 91.88 88 TYR A CA 1
ATOM 619 C C . TYR A 1 88 ? -4.380 7.575 13.517 1.00 91.88 88 TYR A C 1
ATOM 621 O O . TYR A 1 88 ? -3.892 8.696 13.626 1.00 91.88 88 TYR A O 1
ATOM 629 N N . THR A 1 89 ? -5.131 7.031 14.471 1.00 91.56 89 THR A N 1
ATOM 630 C CA . THR A 1 89 ? -5.334 7.671 15.772 1.00 91.56 89 THR A CA 1
ATOM 631 C C . THR A 1 89 ? -4.520 6.958 16.840 1.00 91.56 89 THR A C 1
ATOM 633 O O . THR A 1 89 ? -4.670 5.754 17.032 1.00 91.56 89 THR A O 1
ATOM 636 N N . TRP A 1 90 ? -3.692 7.712 17.558 1.00 90.38 90 TRP A N 1
ATOM 637 C CA . TRP A 1 90 ? -2.946 7.250 18.725 1.00 90.38 90 TRP A CA 1
ATOM 638 C C . TRP A 1 90 ? -3.175 8.227 19.873 1.00 90.38 90 TRP A C 1
ATOM 640 O O . TRP A 1 90 ? -3.063 9.431 19.673 1.00 90.38 90 TRP A O 1
ATOM 650 N N . GLU A 1 91 ? -3.550 7.732 21.056 1.00 93.38 91 GLU A N 1
ATOM 651 C CA . GLU A 1 91 ? -3.790 8.571 22.247 1.00 93.38 91 GLU A CA 1
ATOM 652 C C . GLU A 1 91 ? -4.701 9.794 21.980 1.00 93.38 91 GLU A C 1
ATOM 654 O O . GLU A 1 91 ? -4.470 10.898 22.466 1.00 93.38 91 GLU A O 1
ATOM 659 N N . ASN A 1 92 ? -5.772 9.590 21.199 1.00 91.69 92 ASN A N 1
ATOM 660 C CA . ASN A 1 92 ? -6.722 10.626 20.756 1.00 91.69 92 ASN A CA 1
ATOM 661 C C . ASN A 1 92 ? -6.131 11.726 19.854 1.00 91.69 92 ASN A C 1
ATOM 663 O O . ASN A 1 92 ? -6.770 12.758 19.647 1.00 91.69 92 ASN A O 1
ATOM 667 N N . GLN A 1 93 ? -4.948 11.512 19.282 1.00 93.88 93 GLN A N 1
ATOM 668 C CA . GLN A 1 93 ? -4.350 12.385 18.278 1.00 93.88 93 GLN A CA 1
ATOM 669 C C . GLN A 1 93 ? -4.323 11.706 16.914 1.00 93.88 93 GLN A C 1
ATOM 671 O O . GLN A 1 93 ? -4.088 10.503 16.806 1.00 93.88 93 GLN A O 1
ATOM 676 N N . VAL A 1 94 ? -4.585 12.484 15.863 1.00 92.31 94 VAL A N 1
ATOM 677 C CA . VAL A 1 94 ? -4.430 12.027 14.480 1.00 92.31 94 VAL A CA 1
ATOM 678 C C . VAL A 1 94 ? -2.957 12.146 14.110 1.00 92.31 94 VAL A C 1
ATOM 680 O O . VAL A 1 94 ? -2.413 13.247 14.072 1.00 92.31 94 VAL A O 1
ATOM 683 N N . MET A 1 95 ? -2.343 11.004 13.837 1.00 93.69 95 MET A N 1
ATOM 684 C CA . MET A 1 95 ? -0.956 10.862 13.423 1.00 93.69 95 MET A CA 1
ATOM 685 C C . MET A 1 95 ? -0.897 10.569 11.927 1.00 93.69 95 MET A C 1
ATOM 687 O O . MET A 1 95 ? -1.794 9.925 11.374 1.00 93.69 95 MET A O 1
ATOM 691 N N . GLU A 1 96 ? 0.180 11.011 11.288 1.00 94.44 96 GLU A N 1
ATOM 692 C CA . GLU A 1 96 ? 0.554 10.582 9.945 1.00 94.44 96 GLU A CA 1
ATOM 693 C C . GLU A 1 96 ? 1.968 10.025 9.982 1.00 94.44 96 GLU A C 1
ATOM 695 O O . GLU A 1 96 ? 2.849 10.605 10.613 1.00 94.44 96 GLU A O 1
ATOM 700 N N . ASP A 1 97 ? 2.170 8.911 9.294 1.00 92.94 97 ASP A N 1
ATOM 701 C CA . ASP A 1 97 ? 3.477 8.286 9.148 1.00 92.94 97 ASP A CA 1
ATOM 702 C C . ASP A 1 97 ? 3.670 7.837 7.700 1.00 92.94 97 ASP A C 1
ATOM 704 O O . ASP A 1 97 ? 2.703 7.688 6.949 1.00 92.94 97 ASP A O 1
ATOM 708 N N . THR A 1 98 ? 4.916 7.671 7.273 1.00 92.81 98 THR A N 1
ATOM 709 C CA . THR A 1 98 ? 5.256 7.189 5.934 1.00 92.81 98 THR A CA 1
ATOM 710 C C . THR A 1 98 ? 6.128 5.959 6.041 1.00 92.81 98 THR A C 1
ATOM 712 O O . THR A 1 98 ? 7.205 6.001 6.622 1.00 92.81 98 THR A O 1
ATOM 715 N N . ILE A 1 99 ? 5.667 4.877 5.424 1.00 91.44 99 ILE A N 1
ATOM 716 C CA . ILE A 1 99 ? 6.379 3.606 5.397 1.00 91.44 99 ILE A CA 1
ATOM 717 C C . ILE A 1 99 ? 6.771 3.240 3.971 1.00 91.44 99 ILE A C 1
ATOM 719 O O . ILE A 1 99 ? 6.080 3.584 3.008 1.00 91.44 99 ILE A O 1
ATOM 723 N N . CYS A 1 100 ? 7.842 2.471 3.854 1.00 91.00 100 CYS A N 1
ATOM 724 C CA . CYS A 1 100 ? 8.271 1.882 2.599 1.00 91.00 100 CYS A CA 1
ATOM 725 C C . CYS A 1 100 ? 7.562 0.551 2.347 1.00 91.00 100 CYS A C 1
ATOM 727 O O . CYS A 1 100 ? 7.503 -0.307 3.229 1.00 91.00 100 CYS A O 1
ATOM 729 N N . VAL A 1 101 ? 7.075 0.34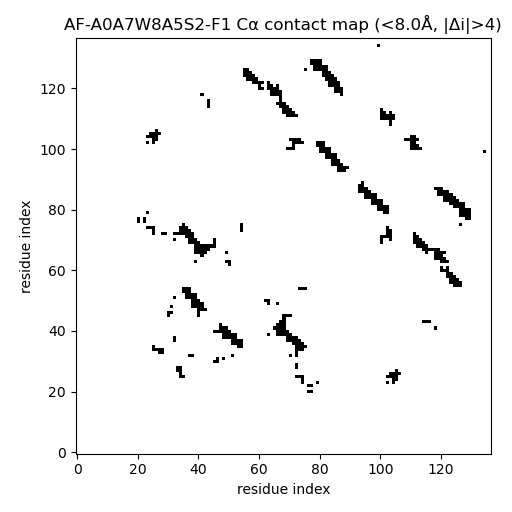4 1.123 1.00 92.06 101 VAL A N 1
ATOM 730 C CA . VAL A 1 101 ? 6.593 -0.967 0.666 1.00 92.06 101 VAL A CA 1
ATOM 731 C C . VAL A 1 101 ? 7.252 -1.293 -0.670 1.00 92.06 101 VAL A C 1
ATOM 733 O O . VAL A 1 101 ? 6.903 -0.708 -1.699 1.00 92.06 101 VAL A O 1
ATOM 736 N N . HIS A 1 102 ? 8.214 -2.217 -0.663 1.00 91.62 102 HIS A N 1
ATOM 737 C CA . HIS A 1 102 ? 8.952 -2.603 -1.870 1.00 91.62 102 HIS A CA 1
ATOM 738 C C . HIS A 1 102 ? 8.060 -3.301 -2.890 1.00 91.62 102 HIS A C 1
ATOM 740 O O . HIS A 1 102 ? 7.020 -3.854 -2.555 1.00 91.62 102 HIS A O 1
ATOM 746 N N . VAL A 1 103 ? 8.465 -3.310 -4.151 1.00 89.06 103 VAL A N 1
ATOM 747 C CA . VAL A 1 103 ? 7.843 -4.180 -5.146 1.00 89.06 103 VAL A CA 1
ATOM 748 C C . VAL A 1 103 ? 8.100 -5.638 -4.765 1.00 89.06 103 VAL A C 1
ATOM 750 O O . VAL A 1 103 ? 9.221 -6.039 -4.446 1.00 89.06 103 VAL A O 1
ATOM 753 N N . ALA A 1 104 ? 7.052 -6.456 -4.797 1.00 89.88 104 ALA A N 1
ATOM 754 C CA . ALA A 1 104 ? 7.166 -7.879 -4.542 1.00 89.88 104 ALA A CA 1
ATOM 755 C C . ALA A 1 104 ? 8.013 -8.579 -5.618 1.00 89.88 104 ALA A C 1
ATOM 757 O O . ALA A 1 104 ? 7.643 -8.649 -6.789 1.00 89.88 104 ALA A O 1
ATOM 758 N N . GLU A 1 105 ? 9.119 -9.198 -5.207 1.00 85.44 105 GLU A N 1
ATOM 759 C CA . GLU A 1 105 ? 9.924 -10.030 -6.104 1.00 85.44 105 GLU A CA 1
ATOM 760 C C . GLU A 1 105 ? 9.357 -11.464 -6.193 1.00 85.44 105 GLU A C 1
ATOM 762 O O . GLU A 1 105 ? 8.808 -11.984 -5.208 1.00 85.44 105 GLU A O 1
ATOM 767 N N . PRO A 1 106 ? 9.578 -12.202 -7.302 1.00 81.31 106 PRO A N 1
ATOM 768 C CA . PRO A 1 106 ? 9.064 -13.563 -7.480 1.00 81.31 106 PRO A CA 1
ATOM 769 C C . PRO A 1 106 ? 9.426 -14.505 -6.329 1.00 81.31 106 PRO A C 1
ATOM 771 O O . PRO A 1 106 ? 8.589 -15.296 -5.883 1.00 81.31 106 PRO A O 1
ATOM 774 N N . ARG A 1 107 ? 10.659 -14.377 -5.818 1.00 81.62 107 ARG A N 1
ATOM 775 C CA . ARG A 1 107 ? 11.221 -15.193 -4.730 1.00 81.62 107 ARG A CA 1
ATOM 776 C C . ARG A 1 107 ? 11.175 -14.517 -3.357 1.00 81.62 107 ARG A C 1
ATOM 778 O O . ARG A 1 107 ? 11.470 -15.175 -2.364 1.00 81.62 107 ARG A O 1
ATOM 785 N N . LYS A 1 108 ? 10.801 -13.236 -3.283 1.00 85.25 108 LYS A N 1
ATOM 786 C CA . LYS A 1 108 ? 10.754 -12.456 -2.037 1.00 85.25 108 LYS A CA 1
ATOM 787 C C . LYS A 1 108 ? 9.485 -11.609 -1.962 1.00 85.25 108 LYS A C 1
ATOM 789 O O . LYS A 1 108 ? 9.530 -10.411 -1.716 1.00 85.25 108 LYS A O 1
ATOM 794 N N . ALA A 1 109 ? 8.332 -12.250 -2.139 1.00 85.44 109 ALA A N 1
ATOM 795 C CA . ALA A 1 109 ? 7.044 -11.557 -2.067 1.00 85.44 109 ALA A CA 1
ATOM 796 C C . ALA A 1 109 ? 6.823 -10.845 -0.721 1.00 85.44 109 ALA A C 1
ATOM 798 O O . ALA A 1 109 ? 6.100 -9.861 -0.663 1.00 85.44 109 ALA A O 1
ATOM 799 N N . TRP A 1 110 ? 7.472 -11.317 0.347 1.00 86.50 110 TRP A N 1
ATOM 800 C CA . TRP A 1 110 ? 7.417 -10.701 1.669 1.00 86.50 110 TRP A CA 1
ATOM 801 C C . TRP A 1 110 ? 7.978 -9.274 1.718 1.00 86.50 110 TRP A C 1
ATOM 803 O O . TRP A 1 110 ? 7.544 -8.523 2.582 1.00 86.50 110 TRP A O 1
ATOM 813 N N . LEU A 1 111 ? 8.861 -8.881 0.789 1.00 87.44 111 LEU A N 1
ATOM 814 C CA . LEU A 1 111 ? 9.360 -7.503 0.690 1.00 87.44 111 LEU A CA 1
ATOM 815 C C . LEU A 1 111 ? 8.253 -6.506 0.341 1.00 87.44 111 LEU A C 1
ATOM 817 O O . LEU A 1 111 ? 8.281 -5.366 0.792 1.00 87.44 111 LEU A O 1
ATOM 821 N N . GLY A 1 112 ? 7.262 -6.947 -0.434 1.00 91.31 112 GLY A N 1
ATOM 822 C CA . GLY A 1 112 ? 6.140 -6.104 -0.818 1.00 91.31 112 GLY A CA 1
ATOM 823 C C . GLY A 1 112 ? 4.973 -6.130 0.142 1.00 91.31 112 GLY A C 1
ATOM 824 O O . GLY A 1 112 ? 3.896 -5.689 -0.240 1.00 91.31 112 GLY A O 1
ATOM 825 N N . ILE A 1 113 ? 5.144 -6.659 1.356 1.00 93.81 113 ILE A N 1
ATOM 826 C CA . ILE A 1 113 ? 4.073 -6.742 2.345 1.00 93.81 113 ILE A CA 1
ATOM 827 C C . ILE A 1 113 ? 4.351 -5.780 3.498 1.00 93.81 113 ILE A C 1
ATOM 829 O O . ILE A 1 113 ? 5.335 -5.938 4.212 1.00 93.81 113 ILE A O 1
ATOM 833 N N . ALA A 1 114 ? 3.408 -4.876 3.757 1.00 94.69 114 ALA A N 1
ATOM 834 C CA . ALA A 1 114 ? 3.311 -4.156 5.024 1.00 94.69 114 ALA A CA 1
ATOM 835 C C . ALA A 1 114 ? 2.118 -4.687 5.826 1.00 94.69 114 ALA A C 1
ATOM 837 O O . ALA A 1 114 ? 1.047 -4.921 5.262 1.00 94.69 114 ALA A O 1
ATOM 838 N N . ARG A 1 115 ? 2.298 -4.896 7.134 1.00 95.25 115 ARG A N 1
ATOM 839 C CA . ARG A 1 115 ? 1.246 -5.347 8.059 1.00 95.25 115 ARG A CA 1
ATOM 840 C C . ARG A 1 115 ? 1.146 -4.403 9.240 1.00 95.25 115 AR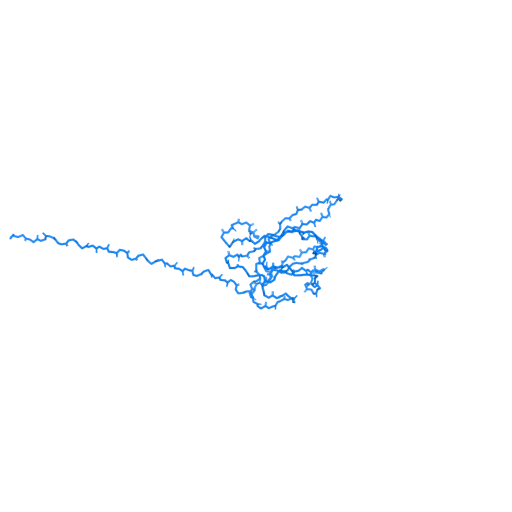G A C 1
ATOM 842 O O . ARG A 1 115 ? 2.159 -3.891 9.703 1.00 95.25 115 ARG A O 1
ATOM 849 N N . PHE A 1 116 ? -0.071 -4.245 9.740 1.00 93.38 116 PHE A N 1
ATOM 850 C CA . PHE A 1 116 ? -0.384 -3.333 10.827 1.00 93.38 116 PHE A CA 1
ATOM 851 C C . PHE A 1 116 ? -1.203 -4.041 11.901 1.00 93.38 116 PHE A C 1
ATOM 853 O O . PHE A 1 116 ? -2.157 -4.768 11.602 1.00 93.38 116 PHE A O 1
ATOM 860 N N . ASP A 1 117 ? -0.854 -3.794 13.161 1.00 91.06 117 ASP A N 1
ATOM 861 C CA . ASP A 1 117 ? -1.544 -4.386 14.313 1.00 91.06 117 ASP A CA 1
ATOM 862 C C . ASP A 1 117 ? -2.935 -3.769 14.538 1.00 91.06 117 ASP A C 1
ATOM 864 O O . ASP A 1 117 ? -3.848 -4.391 15.093 1.00 91.06 117 ASP A O 1
ATOM 868 N N . PHE A 1 118 ? -3.137 -2.558 14.029 1.00 89.94 118 PHE A N 1
ATOM 869 C CA . PHE A 1 118 ? -4.380 -1.805 14.100 1.00 89.94 118 PHE A CA 1
ATOM 870 C C . PHE A 1 118 ? -4.766 -1.266 12.712 1.00 89.94 118 PHE A C 1
ATOM 872 O O . PHE A 1 118 ? -3.912 -1.160 11.834 1.00 89.94 118 PHE A O 1
ATOM 879 N N . PRO A 1 119 ? -6.062 -0.995 12.473 1.00 91.12 119 PRO A N 1
ATOM 880 C CA . PRO A 1 119 ? -6.525 -0.456 11.201 1.00 91.12 119 PRO A CA 1
ATOM 881 C C . PRO A 1 119 ? -5.989 0.961 10.975 1.00 91.12 119 PRO A C 1
ATOM 883 O O . PRO A 1 119 ? -5.992 1.782 11.892 1.00 91.12 119 PRO A O 1
ATOM 886 N N . LEU A 1 120 ? -5.585 1.246 9.740 1.00 93.38 120 LEU A N 1
ATOM 887 C CA . LEU A 1 120 ? -5.058 2.537 9.306 1.00 93.38 120 LEU A CA 1
ATOM 888 C C . LEU A 1 120 ? -5.809 3.048 8.074 1.00 93.38 120 LEU A C 1
ATOM 890 O O . LEU A 1 120 ? -6.458 2.278 7.360 1.00 93.38 120 LEU A O 1
ATOM 894 N N . ASP A 1 121 ? -5.630 4.333 7.781 1.00 93.69 121 ASP A N 1
ATOM 895 C CA . ASP A 1 121 ? -6.098 4.974 6.558 1.00 93.69 121 ASP A CA 1
ATOM 896 C C . ASP A 1 121 ? -4.903 5.332 5.656 1.00 93.69 121 ASP A C 1
ATOM 898 O O . ASP A 1 121 ? -4.216 6.322 5.904 1.00 93.69 121 ASP A O 1
ATOM 902 N N . PRO A 1 122 ? -4.625 4.570 4.588 1.00 92.50 122 PRO A N 1
ATOM 903 C CA . PRO A 1 122 ? -3.747 5.003 3.511 1.00 92.50 122 PRO A CA 1
ATOM 904 C C . PRO A 1 122 ? -4.259 6.302 2.890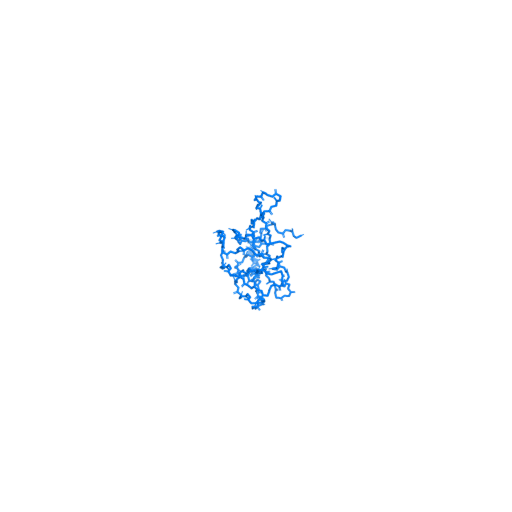 1.00 92.50 122 PRO A C 1
ATOM 906 O O . PRO A 1 122 ? -5.402 6.363 2.429 1.00 92.50 122 PRO A O 1
ATOM 909 N N . ILE A 1 123 ? -3.409 7.327 2.857 1.00 92.75 123 ILE A N 1
ATOM 910 C CA . ILE A 1 123 ? -3.769 8.653 2.335 1.00 92.75 123 ILE A CA 1
ATOM 911 C C . ILE A 1 123 ? -2.920 9.108 1.150 1.00 92.75 123 ILE A C 1
ATOM 913 O O . ILE A 1 123 ? -3.289 10.067 0.466 1.00 92.75 123 ILE A O 1
ATOM 917 N N . ARG A 1 124 ? -1.785 8.449 0.899 1.00 91.88 124 ARG A N 1
ATOM 918 C CA . ARG A 1 124 ? -0.924 8.733 -0.251 1.00 91.88 124 ARG A CA 1
ATOM 919 C C . ARG A 1 124 ? -0.031 7.547 -0.582 1.00 91.88 124 ARG A C 1
ATOM 921 O O . ARG A 1 124 ? 0.511 6.910 0.315 1.00 91.88 124 ARG A O 1
ATOM 928 N N . VAL A 1 125 ? 0.171 7.322 -1.874 1.00 90.81 125 VAL A N 1
ATOM 929 C CA . VAL A 1 125 ? 1.208 6.447 -2.425 1.00 90.81 125 VAL A CA 1
ATOM 930 C C . VAL A 1 125 ? 2.078 7.280 -3.345 1.00 90.81 125 VAL A C 1
ATOM 932 O O . VAL A 1 125 ? 1.574 7.962 -4.240 1.00 90.81 125 VAL A O 1
ATOM 935 N N . GLN A 1 126 ? 3.384 7.196 -3.136 1.00 91.38 126 GLN A N 1
ATOM 936 C CA . GLN A 1 126 ? 4.377 7.804 -4.004 1.00 91.38 126 GLN A CA 1
ATOM 937 C C . GLN A 1 126 ? 5.405 6.753 -4.405 1.00 91.38 126 GLN A C 1
ATOM 939 O O . GLN A 1 126 ? 6.132 6.247 -3.561 1.00 91.38 126 GLN A O 1
ATOM 944 N N . TRP A 1 127 ? 5.464 6.436 -5.690 1.00 89.88 127 TRP A N 1
ATOM 945 C CA . TRP A 1 127 ? 6.508 5.618 -6.283 1.00 89.88 127 TRP A CA 1
ATOM 946 C C . TRP A 1 127 ? 7.855 6.316 -6.167 1.00 89.88 127 TRP A C 1
ATOM 948 O O . TRP A 1 127 ? 7.985 7.502 -6.492 1.00 89.88 127 TRP A O 1
ATOM 958 N N . VAL A 1 128 ? 8.846 5.562 -5.705 1.00 89.12 128 VAL A N 1
ATOM 959 C CA . VAL A 1 128 ? 10.209 6.042 -5.511 1.00 89.12 128 VAL A CA 1
ATOM 960 C C . VAL A 1 128 ? 11.172 5.301 -6.449 1.00 89.12 128 VAL A C 1
ATOM 962 O O . VAL A 1 128 ? 11.080 4.076 -6.578 1.00 89.12 128 VAL A O 1
ATOM 965 N N . PRO A 1 129 ? 12.030 6.033 -7.182 1.00 86.75 129 PRO A N 1
ATOM 966 C CA . PRO A 1 129 ? 13.029 5.437 -8.058 1.00 86.75 129 PRO A CA 1
ATOM 967 C C . PRO A 1 129 ? 14.031 4.548 -7.313 1.00 86.75 129 PRO A C 1
ATOM 969 O O . PRO A 1 129 ? 14.446 4.869 -6.202 1.00 86.75 129 PRO A O 1
ATOM 972 N N . ALA A 1 130 ? 14.497 3.491 -7.980 1.00 82.06 130 ALA A N 1
ATOM 973 C CA . ALA A 1 130 ? 15.404 2.487 -7.417 1.00 82.06 130 ALA A CA 1
ATOM 974 C C . ALA A 1 130 ? 16.789 3.022 -7.004 1.00 82.06 130 ALA A C 1
ATOM 976 O O . ALA A 1 130 ? 17.525 2.351 -6.286 1.00 82.06 130 ALA A O 1
ATOM 977 N N . ASP A 1 131 ? 17.173 4.202 -7.487 1.00 81.38 131 ASP A N 1
ATOM 978 C CA . ASP A 1 131 ? 18.420 4.889 -7.142 1.00 81.38 131 ASP A CA 1
ATOM 979 C C . ASP A 1 131 ? 18.273 5.845 -5.945 1.00 81.38 131 ASP A C 1
ATOM 981 O O . ASP A 1 131 ? 19.259 6.433 -5.493 1.00 81.38 131 ASP A O 1
ATOM 985 N N . THR A 1 132 ? 17.060 6.000 -5.411 1.00 80.50 132 THR A N 1
ATOM 986 C CA . THR A 1 132 ? 16.794 6.862 -4.261 1.00 80.50 132 THR A CA 1
ATOM 987 C C . THR A 1 132 ? 17.067 6.107 -2.962 1.00 80.50 132 THR A C 1
ATOM 989 O O . THR A 1 132 ? 16.360 5.171 -2.599 1.00 80.50 132 THR A O 1
ATOM 992 N N . VAL A 1 133 ? 18.091 6.549 -2.229 1.00 67.25 133 VAL A N 1
ATOM 993 C CA . VAL A 1 133 ? 18.397 6.062 -0.875 1.00 67.25 133 VAL A CA 1
ATOM 994 C C . VAL A 1 133 ? 17.303 6.554 0.078 1.00 67.25 133 VAL A C 1
ATOM 996 O O . VAL A 1 133 ? 17.024 7.754 0.115 1.00 67.25 133 VAL A O 1
ATOM 999 N N . GLY A 1 134 ? 16.671 5.659 0.839 1.00 63.69 134 GLY A N 1
ATOM 1000 C CA . GLY A 1 134 ? 15.592 6.065 1.750 1.00 63.69 134 GLY A CA 1
ATOM 1001 C C . GLY A 1 134 ? 14.716 4.951 2.314 1.00 63.69 134 GLY A C 1
ATOM 1002 O O . GLY A 1 134 ? 14.028 5.187 3.301 1.00 63.69 134 GLY A O 1
ATOM 1003 N N . CYS A 1 135 ? 14.783 3.746 1.748 1.00 64.31 135 CYS A N 1
ATOM 1004 C CA . CYS A 1 135 ? 14.174 2.546 2.324 1.00 64.31 135 CYS A CA 1
ATOM 1005 C C . CYS A 1 135 ? 15.251 1.575 2.787 1.00 64.31 135 CYS A C 1
ATOM 1007 O O . CYS A 1 135 ? 15.326 0.437 2.330 1.00 64.31 135 CYS A O 1
ATOM 1009 N N . ASP A 1 136 ? 16.129 2.048 3.667 1.00 50.28 136 ASP A N 1
ATOM 1010 C CA . ASP A 1 136 ? 16.996 1.134 4.395 1.00 50.28 136 ASP A CA 1
ATOM 1011 C C . ASP A 1 136 ? 16.129 0.425 5.446 1.00 50.28 136 ASP A C 1
ATOM 1013 O O . ASP A 1 136 ? 15.619 1.047 6.380 1.00 50.28 136 ASP A O 1
ATOM 1017 N N . VAL A 1 137 ? 15.896 -0.865 5.194 1.00 45.22 137 VAL A N 1
ATOM 1018 C CA . VAL A 1 137 ? 15.234 -1.840 6.076 1.00 45.22 137 VAL A CA 1
ATOM 1019 C C . VAL A 1 137 ? 15.955 -2.032 7.406 1.00 45.22 137 VAL A C 1
ATOM 1021 O O . VAL A 1 137 ? 17.207 -2.049 7.415 1.00 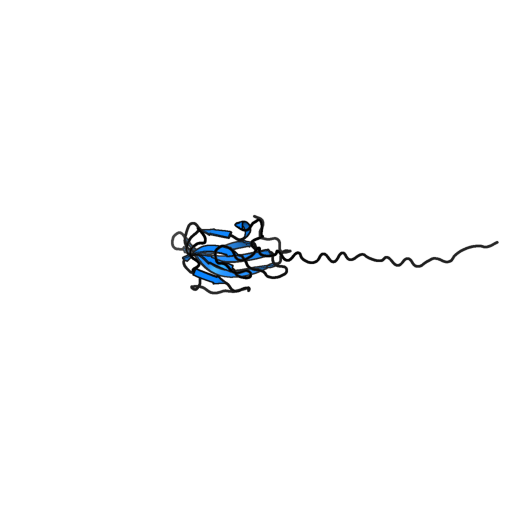45.22 137 VAL A O 1
#

Foldseek 3Di:
DDDDDDDDDDDDDDPPPPPPQPFQQLQADDLNRGQAWKWFALDQVSNHTQDTDGNAKDFAWDSRWNTFKIFASRTDGQFFWKFWWKWDDDPNDIDIDTAIATHQHNVRSVSRMDGHPTGIIGGIIDTDGPPDPDHPD

Secondary structure (DSSP, 8-state):
---------------------------S-BTTBPTT-EEEESSTTS-SEEEEE-SS-EE-SSTTTTEEEEEE----TTEEEEEEEEEEEETTEEEEEEEEEEPPBTTBGGGGEEEEEEEEEEEEEEEEETT------

pLDDT: mean 78.82, std 18.04, range [38.09, 96.19]

Radius of gyration: 23.14 Å; Cα contacts (8 Å, |Δi|>4): 291; chains: 1; bounding box: 82×28×64 Å

Nearest PDB structures (foldseek):
  4adx-assembly1_G  TM=5.838E-01  e=2.099E+00  Methanothermobacter thermautotrophicus str. Delta H
  2jxt-assembly1_A  TM=5.557E-01  e=2.767E+00  Methanothermobacter thermautotrophicus str. Delta H
  8ond-assembly2_B  TM=3.648E-01  e=2.344E+00  Bdellovibrio bacteriovorus HD100
  8ond-assembly1_A  TM=3.649E-01  e=2.767E+00  Bdellovibrio bacteriovorus HD100
  4d8m-assembly1_A  TM=3.161E-01  e=1.778E+00  Bacillus thuringiensis